Protein AF-A0A1J3ISL5-F1 (afdb_monomer)

Nearest PDB structures (foldseek):
  8cqn-assembly1_A  TM=8.775E-01  e=9.996E+00  Borreliella burgdorferi B31

Sequence (126 aa):
MMIENVEVDYAKKMQRCHEYVEALEEEQKKIQVFQRELPLCLELVTQAIEACRKELSGTSTASEQVHGGQSDCSEQTTSVCGGPVFEEFIPIKKSEEEDVEHDESSPPQQQDDNNVDKKKSDWLRS

Radius of gyration: 32.04 Å; Cα contacts (8 Å, |Δi|>4): 23; chains: 1; bounding box: 80×44×72 Å

Mean predicted aligned error: 20.81 Å

Organism: Noccaea caerulescens (NCBI:txid107243)

Solvent-accessible surface area (backbone atoms only — not comparable to full-a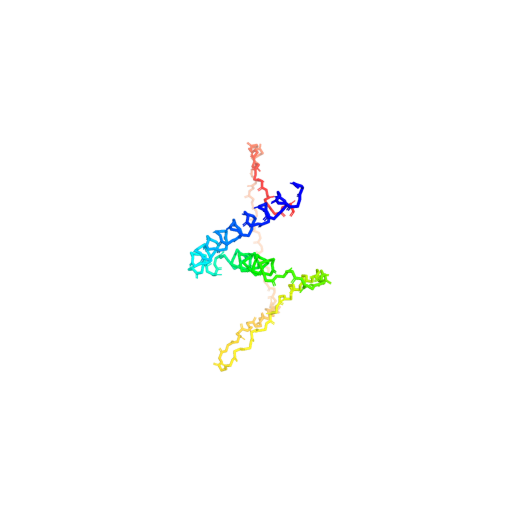tom values): 8721 Å² total; per-residue (Å²): 118,73,65,63,54,54,53,53,51,48,54,52,51,53,52,53,47,51,58,49,42,54,54,47,54,53,50,44,60,60,43,61,78,36,47,90,83,36,52,68,59,47,50,53,48,52,52,51,45,51,50,51,51,47,61,75,71,44,83,83,73,78,90,77,90,74,89,71,92,74,85,70,84,76,90,69,82,74,50,83,87,74,65,75,83,77,79,74,82,78,79,82,74,80,79,89,73,82,86,80,90,77,84,88,82,86,89,86,90,85,89,82,92,73,91,74,90,77,80,69,79,66,82,85,77,120

Secondary structure (DSSP, 8-state):
-HHHHHHHHHHHHHHHHHHHHHHHHHHHHHHGGGTTT-HHHHHHHHHHHHHHHHHHH-SS-------------------SSS----------------------------------------GGG-

Foldseek 3Di:
DVVVVVVVVVVVVLVVLVVVLVVLVVVLVVCVVVCVPPVPVNVVSVVSSVVSVCVNVDPDDDDDPDPDPDPPPDPDPDDPPDDDDPPDDDDDDPPPDDDDDDDDDDDDDDDDDDDDDPPPPPPVPD

Structure (mmCIF, N/CA/C/O backbone):
data_AF-A0A1J3ISL5-F1
#
_entry.id   AF-A0A1J3ISL5-F1
#
loop_
_atom_site.group_PDB
_atom_site.id
_atom_site.type_symbol
_atom_site.label_atom_id
_atom_site.label_alt_id
_atom_site.label_comp_id
_atom_site.label_asym_id
_atom_site.label_entity_id
_atom_site.label_seq_id
_atom_site.pdbx_PDB_ins_code
_atom_site.Cartn_x
_atom_site.Cartn_y
_atom_site.Cartn_z
_atom_site.occupancy
_atom_site.B_iso_or_equiv
_atom_site.auth_seq_id
_atom_site.auth_comp_id
_atom_site.auth_asym_id
_atom_site.auth_atom_id
_atom_site.pdbx_PDB_model_num
ATOM 1 N N . MET A 1 1 ? 25.421 0.559 -28.058 1.00 56.78 1 MET A N 1
ATOM 2 C CA . MET A 1 1 ? 23.982 0.880 -28.166 1.00 56.78 1 MET A CA 1
ATOM 3 C C . MET A 1 1 ? 23.049 -0.053 -27.390 1.00 56.78 1 MET A C 1
ATOM 5 O O . MET A 1 1 ? 21.981 0.409 -27.037 1.00 56.78 1 MET A O 1
ATOM 9 N N . MET A 1 2 ? 23.375 -1.321 -27.078 1.00 60.22 2 MET A N 1
ATOM 10 C CA . MET A 1 2 ? 22.490 -2.115 -26.190 1.00 60.22 2 MET A CA 1
ATOM 11 C C . MET A 1 2 ? 22.615 -1.731 -24.707 1.00 60.22 2 MET A C 1
ATOM 13 O O . MET A 1 2 ? 21.632 -1.793 -23.984 1.00 60.22 2 MET A O 1
ATOM 17 N N . ILE A 1 3 ? 23.802 -1.301 -24.267 1.00 60.94 3 ILE A N 1
ATOM 18 C CA . ILE A 1 3 ? 24.068 -0.979 -22.855 1.00 60.94 3 ILE A CA 1
ATOM 19 C C . ILE A 1 3 ? 23.363 0.316 -22.417 1.00 60.94 3 ILE A C 1
ATOM 21 O O . ILE A 1 3 ? 22.758 0.340 -21.353 1.00 60.94 3 ILE A O 1
ATOM 25 N N . GLU A 1 4 ? 23.338 1.346 -23.268 1.00 61.75 4 GLU A N 1
ATOM 26 C CA . GLU A 1 4 ? 22.664 2.625 -22.972 1.00 61.75 4 GLU A CA 1
ATOM 27 C C . GLU A 1 4 ? 21.147 2.460 -22.783 1.00 61.75 4 GLU A C 1
ATOM 29 O O . GLU A 1 4 ? 20.559 3.097 -21.916 1.00 61.75 4 GLU A O 1
ATOM 34 N N . ASN A 1 5 ? 20.505 1.561 -23.536 1.00 63.41 5 ASN A N 1
ATOM 35 C CA . ASN A 1 5 ? 19.065 1.322 -23.402 1.00 63.41 5 ASN A CA 1
ATOM 36 C C . ASN A 1 5 ? 18.709 0.631 -22.075 1.00 63.41 5 ASN A C 1
ATOM 38 O O . ASN A 1 5 ? 17.697 0.966 -21.467 1.00 63.41 5 ASN A O 1
ATOM 42 N N . VAL A 1 6 ? 19.555 -0.292 -21.602 1.00 68.31 6 VAL A N 1
ATOM 43 C CA . VAL A 1 6 ? 19.350 -0.993 -20.321 1.00 68.31 6 VAL A CA 1
ATOM 44 C C . VAL A 1 6 ? 19.492 -0.029 -19.141 1.00 68.31 6 VAL A C 1
ATOM 46 O O . VAL A 1 6 ? 18.726 -0.107 -18.183 1.00 68.31 6 VAL A O 1
ATOM 49 N N . GLU A 1 7 ? 20.437 0.908 -19.219 1.00 70.31 7 GLU A N 1
ATOM 50 C CA . GLU A 1 7 ? 20.662 1.917 -18.180 1.00 70.31 7 GLU A CA 1
ATOM 51 C C . GLU A 1 7 ? 19.511 2.935 -18.101 1.00 70.31 7 GLU A C 1
ATOM 53 O O . GLU A 1 7 ? 19.032 3.255 -17.011 1.00 70.31 7 GLU A O 1
ATOM 58 N N . VAL A 1 8 ? 18.989 3.373 -19.253 1.00 73.94 8 VAL A N 1
ATOM 59 C CA . VAL A 1 8 ? 17.817 4.263 -19.330 1.00 73.94 8 VAL A CA 1
ATOM 60 C C . VAL A 1 8 ? 16.546 3.575 -18.816 1.00 73.94 8 VAL A C 1
ATOM 62 O O . VAL A 1 8 ? 15.769 4.188 -18.078 1.00 73.94 8 VAL A O 1
ATOM 65 N N . ASP A 1 9 ? 16.335 2.297 -19.142 1.00 80.44 9 ASP A N 1
ATOM 66 C CA . ASP A 1 9 ? 15.194 1.528 -18.629 1.00 80.44 9 ASP A CA 1
ATOM 67 C C . ASP A 1 9 ? 15.287 1.289 -17.115 1.00 80.44 9 ASP A C 1
ATOM 69 O O . ASP A 1 9 ? 14.273 1.366 -16.411 1.00 80.44 9 ASP A O 1
ATOM 73 N N . TYR A 1 10 ? 16.496 1.069 -16.591 1.00 81.88 10 TYR A N 1
ATOM 74 C CA . TYR A 1 10 ? 16.735 0.938 -15.155 1.00 81.88 10 TYR A CA 1
ATOM 75 C C . TYR A 1 10 ? 16.447 2.245 -14.406 1.00 81.88 10 TYR A C 1
ATOM 77 O O . TYR A 1 10 ? 15.695 2.236 -13.429 1.00 81.88 10 TYR A O 1
ATOM 85 N N . ALA A 1 11 ? 16.947 3.380 -14.902 1.00 83.88 11 ALA A N 1
ATOM 86 C CA . ALA A 1 11 ? 16.669 4.697 -14.327 1.00 83.88 11 ALA A CA 1
ATOM 87 C C . ALA A 1 11 ? 15.162 5.008 -14.313 1.00 83.88 11 ALA A C 1
ATOM 89 O O . ALA A 1 11 ? 14.618 5.466 -13.307 1.00 83.88 11 ALA A O 1
ATOM 90 N N . LYS A 1 12 ? 14.451 4.670 -15.395 1.00 87.50 12 LYS A N 1
ATOM 91 C CA . LYS A 1 12 ? 12.994 4.822 -15.478 1.00 87.50 12 LYS A CA 1
ATOM 92 C C . LYS A 1 12 ? 12.251 3.903 -14.505 1.00 87.50 12 LYS A C 1
ATOM 94 O O . LYS A 1 12 ? 11.239 4.312 -13.935 1.00 87.50 12 LYS A O 1
ATOM 99 N N . LYS A 1 13 ? 12.721 2.664 -14.303 1.00 86.56 13 LYS A N 1
ATOM 100 C CA . LYS A 1 13 ? 12.166 1.748 -13.291 1.00 86.56 13 LYS A CA 1
ATOM 101 C C . LYS A 1 13 ? 12.376 2.307 -11.880 1.00 86.56 13 LYS A C 1
ATOM 103 O O . LYS A 1 13 ? 11.427 2.301 -11.101 1.00 86.56 13 LYS A O 1
ATOM 108 N N . MET A 1 14 ? 13.568 2.823 -11.571 1.00 87.56 14 MET A N 1
ATOM 109 C CA . MET A 1 14 ? 13.859 3.446 -10.274 1.00 87.56 14 MET A CA 1
ATOM 110 C C . MET A 1 14 ? 12.960 4.653 -10.008 1.00 87.56 14 MET A C 1
ATOM 112 O O . MET A 1 14 ? 12.392 4.752 -8.924 1.00 87.56 14 MET A O 1
ATOM 116 N N . GLN A 1 15 ? 12.775 5.526 -11.001 1.00 89.69 15 GLN A N 1
ATOM 117 C CA . GLN A 1 15 ? 11.912 6.697 -10.856 1.00 89.69 15 GLN A CA 1
ATOM 118 C C . GLN A 1 15 ? 10.457 6.304 -10.565 1.00 89.69 15 GLN A C 1
ATOM 120 O O . GLN A 1 15 ? 9.870 6.798 -9.608 1.00 89.69 15 GLN A O 1
ATOM 125 N N . ARG A 1 16 ? 9.896 5.349 -11.318 1.00 90.25 16 ARG A N 1
ATOM 126 C CA . ARG A 1 16 ? 8.540 4.844 -11.040 1.00 90.25 16 ARG A CA 1
ATOM 127 C C . ARG A 1 16 ? 8.424 4.177 -9.672 1.00 90.25 16 ARG A C 1
ATOM 129 O O . ARG A 1 16 ? 7.382 4.277 -9.040 1.00 90.25 16 ARG A O 1
ATOM 136 N N . CYS A 1 17 ? 9.466 3.472 -9.229 1.00 90.69 17 CYS A N 1
ATOM 137 C CA . CYS A 1 17 ? 9.485 2.853 -7.905 1.00 90.69 17 CYS A CA 1
ATOM 138 C C . CYS A 1 17 ? 9.419 3.922 -6.803 1.00 90.69 17 CYS A C 1
ATOM 140 O O . CYS A 1 17 ? 8.668 3.762 -5.849 1.00 90.69 17 CYS A O 1
ATOM 142 N N . HIS A 1 18 ? 10.129 5.040 -6.970 1.00 91.81 18 HIS A N 1
ATOM 143 C CA . HIS A 1 18 ? 10.062 6.171 -6.045 1.00 91.81 18 HIS A CA 1
ATOM 144 C C . HIS A 1 18 ? 8.662 6.799 -5.993 1.00 91.81 18 HIS A C 1
ATOM 146 O O . HIS A 1 18 ? 8.098 6.939 -4.913 1.00 91.81 18 HIS A O 1
ATOM 152 N N . GLU A 1 19 ? 8.076 7.107 -7.154 1.00 94.75 19 GLU A N 1
ATOM 153 C CA . GLU A 1 19 ? 6.707 7.643 -7.258 1.00 94.75 19 GLU A CA 1
ATOM 154 C C . GLU A 1 19 ? 5.678 6.697 -6.611 1.00 94.75 19 GLU A C 1
ATOM 156 O O . GLU A 1 19 ? 4.748 7.129 -5.932 1.00 94.75 19 GLU A O 1
ATOM 161 N N . TYR A 1 20 ? 5.863 5.386 -6.787 1.00 95.19 20 TYR A N 1
ATOM 162 C CA . TYR A 1 20 ? 5.004 4.374 -6.182 1.00 95.19 20 TYR A CA 1
ATOM 163 C C . TYR A 1 20 ? 5.153 4.304 -4.656 1.00 95.19 20 TYR A C 1
ATOM 165 O O . TYR A 1 20 ? 4.150 4.183 -3.956 1.00 95.19 20 TYR A O 1
ATOM 173 N N . VAL A 1 21 ? 6.378 4.414 -4.127 1.00 95.81 21 VAL A N 1
ATOM 174 C CA . VAL A 1 21 ? 6.626 4.460 -2.676 1.00 95.81 21 VAL A CA 1
ATOM 175 C C . VAL A 1 21 ? 5.947 5.674 -2.048 1.00 95.81 21 VAL A C 1
ATOM 177 O O . VAL A 1 21 ? 5.245 5.509 -1.055 1.00 95.81 21 VAL A O 1
ATOM 180 N N . GLU A 1 22 ? 6.086 6.861 -2.641 1.00 96.62 22 GLU A N 1
ATOM 181 C CA . GLU A 1 22 ? 5.424 8.074 -2.140 1.00 96.62 22 GLU A CA 1
ATOM 182 C C . GLU A 1 22 ? 3.898 7.913 -2.101 1.00 96.62 22 GLU A C 1
ATOM 184 O O . GLU A 1 22 ? 3.263 8.206 -1.086 1.00 96.62 22 GLU A O 1
ATOM 189 N N . ALA A 1 23 ? 3.306 7.376 -3.172 1.00 97.38 23 ALA A N 1
ATOM 190 C CA . ALA A 1 23 ? 1.871 7.113 -3.217 1.00 97.38 23 ALA A CA 1
ATOM 191 C C . ALA A 1 23 ? 1.431 6.106 -2.137 1.00 97.38 23 ALA A C 1
ATOM 193 O O . ALA A 1 23 ? 0.412 6.306 -1.475 1.00 97.38 23 ALA A O 1
ATOM 194 N N . LEU A 1 24 ? 2.206 5.038 -1.916 1.00 97.62 24 LEU A N 1
ATOM 195 C CA . LEU A 1 24 ? 1.919 4.066 -0.861 1.00 97.62 24 LEU A CA 1
ATOM 196 C C . LEU A 1 24 ? 2.034 4.668 0.543 1.00 97.62 24 LEU A C 1
ATOM 198 O O . LEU A 1 24 ? 1.240 4.311 1.408 1.00 97.62 24 LEU A O 1
ATOM 202 N N . GLU A 1 25 ? 2.972 5.584 0.787 1.00 97.75 25 GLU A N 1
ATOM 203 C CA . GLU A 1 25 ? 3.088 6.281 2.074 1.00 97.75 25 GLU A CA 1
ATOM 204 C C . GLU A 1 25 ? 1.870 7.172 2.360 1.00 97.75 25 GLU A C 1
ATOM 206 O O . GLU A 1 25 ? 1.433 7.291 3.509 1.00 97.75 25 GLU A O 1
ATOM 211 N N . GLU A 1 26 ? 1.286 7.792 1.334 1.00 98.00 26 GLU A N 1
ATOM 212 C CA . GLU A 1 26 ? 0.027 8.525 1.482 1.00 98.00 26 GLU A CA 1
ATOM 213 C C . GLU A 1 26 ? -1.141 7.595 1.821 1.00 98.00 26 GLU A C 1
ATOM 215 O O . GLU A 1 26 ? -1.912 7.885 2.741 1.00 98.00 26 GLU A O 1
ATOM 220 N N . GLU A 1 27 ? -1.266 6.463 1.127 1.00 96.62 27 GLU A N 1
ATOM 221 C CA . GLU A 1 27 ? -2.295 5.463 1.426 1.00 96.62 27 GLU A CA 1
ATOM 222 C C . GLU A 1 27 ? -2.099 4.839 2.813 1.00 96.62 27 GLU A C 1
ATOM 224 O O . GLU A 1 27 ? -3.070 4.659 3.546 1.00 96.62 27 GLU A O 1
ATOM 229 N N . GLN A 1 28 ? -0.856 4.599 3.241 1.00 97.44 28 GLN A N 1
ATOM 230 C CA . GLN A 1 28 ? -0.546 4.109 4.584 1.00 97.44 28 GLN A CA 1
ATOM 231 C C . GLN A 1 28 ? -1.075 5.068 5.658 1.00 97.44 28 GLN A C 1
ATOM 233 O O . GLN A 1 28 ? -1.721 4.624 6.607 1.00 97.44 28 GLN A O 1
ATOM 238 N N . LYS A 1 29 ? -0.873 6.385 5.488 1.00 97.50 29 LYS A N 1
ATOM 239 C CA . LYS A 1 29 ? -1.401 7.415 6.404 1.00 97.50 29 LYS A CA 1
ATOM 240 C C . LYS A 1 29 ? -2.930 7.430 6.427 1.00 97.50 29 LYS A C 1
ATOM 242 O O . LYS A 1 29 ? -3.521 7.612 7.490 1.00 97.50 29 LYS A O 1
ATOM 247 N N . LYS A 1 30 ? -3.579 7.220 5.277 1.00 96.56 30 LYS A N 1
ATOM 248 C CA . LYS A 1 30 ? -5.045 7.118 5.189 1.00 96.56 30 LYS A CA 1
ATOM 249 C C . LYS A 1 30 ? -5.555 5.858 5.887 1.00 96.56 30 LYS A C 1
ATOM 251 O O . LYS A 1 30 ? -6.493 5.945 6.663 1.00 96.56 30 LYS A O 1
ATOM 256 N N . ILE A 1 31 ? -4.930 4.702 5.671 1.00 96.75 31 ILE A N 1
ATOM 257 C CA . ILE A 1 31 ? -5.311 3.431 6.310 1.00 96.75 31 ILE A CA 1
ATOM 258 C C . ILE A 1 31 ? -5.036 3.469 7.819 1.00 96.75 31 ILE A C 1
ATOM 260 O O . ILE A 1 31 ? -5.784 2.886 8.601 1.00 96.75 31 ILE A O 1
ATOM 264 N N . GLN A 1 32 ? -4.012 4.205 8.254 1.00 94.81 32 GLN A N 1
ATOM 265 C CA . GLN A 1 32 ? -3.648 4.367 9.661 1.00 94.81 32 GLN A CA 1
ATOM 266 C C . GLN A 1 32 ? -4.741 5.029 10.520 1.00 94.81 32 GLN A C 1
ATOM 268 O O . GLN A 1 32 ? -4.702 4.900 11.739 1.00 94.81 32 GLN A O 1
ATOM 273 N N . VAL A 1 33 ? -5.757 5.682 9.947 1.00 97.19 33 VAL A N 1
ATOM 274 C CA . VAL A 1 33 ? -6.915 6.139 10.747 1.00 97.19 33 VAL A CA 1
ATOM 275 C C . VAL A 1 33 ? -7.945 5.025 10.996 1.00 97.19 33 VAL A C 1
ATOM 277 O O . VAL A 1 33 ? -8.812 5.182 11.849 1.00 97.19 33 VAL A O 1
ATOM 280 N N . PHE A 1 34 ? -7.823 3.892 10.296 1.00 95.38 34 PHE A N 1
ATOM 281 C CA . PHE A 1 34 ? -8.722 2.732 10.330 1.00 95.38 34 PHE A CA 1
ATOM 282 C C . PHE A 1 34 ? -8.005 1.449 10.786 1.00 95.38 34 PHE A C 1
ATOM 284 O O . PHE A 1 34 ? -8.335 0.359 10.330 1.00 95.38 34 PHE A O 1
ATOM 291 N N . GLN A 1 35 ? -6.985 1.533 11.649 1.00 88.69 35 GLN A N 1
ATOM 292 C CA . GLN A 1 35 ? -6.154 0.359 11.987 1.00 88.69 35 GLN A CA 1
ATOM 293 C C . GLN A 1 35 ? -6.936 -0.790 12.629 1.00 88.69 35 GLN A C 1
ATOM 295 O O . GLN A 1 35 ? -6.552 -1.947 12.484 1.00 88.69 35 GLN A O 1
ATOM 300 N N . ARG A 1 36 ? -8.026 -0.484 13.342 1.00 94.88 36 ARG A N 1
ATOM 301 C CA . ARG A 1 36 ? -8.870 -1.498 13.981 1.00 94.88 36 ARG A CA 1
ATOM 302 C C . ARG A 1 36 ? -9.758 -2.211 12.963 1.00 94.88 36 ARG A C 1
ATOM 304 O O . ARG A 1 36 ? -10.085 -3.378 13.143 1.00 94.88 36 ARG A O 1
ATOM 311 N N . GLU A 1 37 ? -10.139 -1.511 11.903 1.00 95.81 37 GLU A N 1
ATOM 312 C CA . GLU A 1 37 ? -11.020 -1.994 10.846 1.00 95.81 37 GLU A CA 1
ATOM 313 C C . GLU A 1 37 ? -10.234 -2.625 9.681 1.00 95.81 37 GLU A C 1
ATOM 315 O O . GLU A 1 37 ? -10.746 -3.521 9.014 1.00 95.81 37 GLU A O 1
ATOM 320 N N . LEU A 1 38 ? -8.989 -2.188 9.451 1.00 96.25 38 LEU A N 1
ATOM 321 C CA . LEU A 1 38 ? -8.133 -2.578 8.323 1.00 96.25 38 LEU A CA 1
ATOM 322 C C . LEU A 1 38 ? -6.694 -2.973 8.738 1.00 96.25 38 LEU A C 1
ATOM 324 O O . LEU A 1 38 ? -5.731 -2.486 8.133 1.00 96.25 38 LEU A O 1
ATOM 328 N N . PRO A 1 39 ? -6.498 -3.875 9.720 1.00 94.19 39 PRO A N 1
ATOM 329 C CA . PRO A 1 39 ? -5.156 -4.265 10.161 1.00 94.19 39 PRO A CA 1
ATOM 330 C C . PRO A 1 39 ? -4.341 -4.933 9.041 1.00 94.19 39 PRO A C 1
ATOM 332 O O . PRO A 1 39 ? -3.180 -4.592 8.828 1.00 94.19 39 PRO A O 1
ATOM 335 N N . LEU A 1 40 ? -4.972 -5.815 8.255 1.00 96.25 40 LEU A N 1
ATOM 336 C CA . LEU A 1 40 ? -4.306 -6.531 7.162 1.00 96.25 40 LEU A CA 1
ATOM 337 C C . LEU A 1 40 ? -3.858 -5.588 6.036 1.00 96.25 40 LEU A C 1
ATOM 339 O O . LEU A 1 40 ? -2.769 -5.736 5.491 1.00 96.25 40 LEU A O 1
ATOM 343 N N . CYS A 1 41 ? -4.682 -4.599 5.681 1.00 96.44 41 CYS A N 1
ATOM 344 C CA . CYS A 1 41 ? -4.324 -3.643 4.634 1.00 96.44 41 CYS A CA 1
ATOM 345 C C . CYS A 1 41 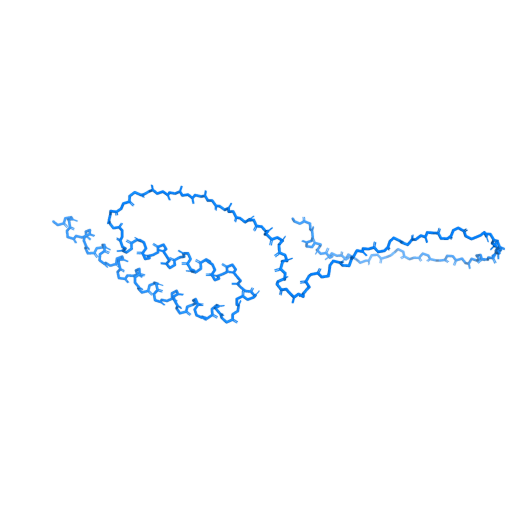? -3.107 -2.804 5.035 1.00 96.44 41 CYS A C 1
ATOM 347 O O . CYS A 1 41 ? -2.237 -2.563 4.201 1.00 96.44 41 CYS A O 1
ATOM 349 N N . LEU A 1 42 ? -3.029 -2.390 6.304 1.00 96.50 42 LEU A N 1
ATOM 350 C CA . LEU A 1 42 ? -1.878 -1.652 6.816 1.00 96.50 42 LEU A CA 1
ATOM 351 C C . LEU A 1 42 ? -0.590 -2.478 6.705 1.00 96.50 42 LEU A C 1
ATOM 353 O O . LEU A 1 42 ? 0.440 -1.957 6.271 1.00 96.50 42 LEU A O 1
ATOM 357 N N . GLU A 1 43 ? -0.650 -3.757 7.072 1.00 97.12 43 GLU A N 1
ATOM 358 C CA . GLU A 1 43 ? 0.495 -4.664 6.990 1.00 97.12 43 GLU A CA 1
ATOM 359 C C . GLU A 1 43 ? 0.963 -4.855 5.542 1.00 97.12 43 GLU A C 1
ATOM 361 O O . GLU A 1 43 ? 2.145 -4.678 5.249 1.00 97.12 43 GLU A O 1
ATOM 366 N N . LEU A 1 44 ? 0.034 -5.107 4.615 1.00 97.38 44 LEU A N 1
ATOM 367 C CA . LEU A 1 44 ? 0.349 -5.280 3.194 1.00 97.38 44 LEU A CA 1
ATOM 368 C C . LEU A 1 44 ? 0.995 -4.032 2.579 1.00 97.38 44 LEU A C 1
ATOM 370 O O . LEU A 1 44 ? 1.977 -4.148 1.845 1.00 97.38 44 LEU A O 1
ATOM 374 N N . VAL A 1 45 ? 0.483 -2.835 2.886 1.00 97.12 45 VAL A N 1
ATOM 375 C CA . VAL A 1 45 ? 1.081 -1.579 2.399 1.00 97.12 45 VAL A CA 1
ATOM 376 C C . VAL A 1 45 ? 2.480 -1.383 2.981 1.00 97.12 45 VAL A C 1
ATOM 378 O O . VAL A 1 45 ? 3.399 -1.002 2.259 1.00 97.12 45 VAL A O 1
ATOM 381 N N . THR A 1 46 ? 2.669 -1.704 4.260 1.00 96.88 46 THR A N 1
ATOM 382 C CA . THR A 1 46 ? 3.977 -1.606 4.922 1.00 96.88 46 THR A CA 1
ATOM 383 C C . THR A 1 46 ? 5.003 -2.535 4.268 1.00 96.88 46 THR A C 1
ATOM 385 O O . THR A 1 46 ? 6.080 -2.084 3.882 1.00 96.88 46 THR A O 1
ATOM 388 N N . GLN A 1 47 ? 4.642 -3.800 4.039 1.00 97.12 47 GLN A N 1
ATOM 389 C CA . GLN A 1 47 ? 5.502 -4.771 3.354 1.00 97.12 47 GLN A CA 1
ATOM 390 C C . GLN A 1 47 ? 5.827 -4.347 1.914 1.00 97.12 47 GLN A C 1
ATOM 392 O O . GLN A 1 47 ? 6.965 -4.493 1.464 1.00 97.12 47 GLN A O 1
ATOM 397 N N . ALA A 1 48 ? 4.853 -3.791 1.185 1.00 95.94 48 ALA A N 1
ATOM 398 C CA . ALA A 1 48 ? 5.066 -3.305 -0.175 1.00 95.94 48 ALA A CA 1
ATOM 399 C C . ALA A 1 48 ? 6.068 -2.138 -0.223 1.00 95.94 48 ALA A C 1
ATOM 401 O O . ALA A 1 48 ? 6.972 -2.141 -1.061 1.00 95.94 48 ALA A O 1
ATOM 402 N N . ILE A 1 49 ? 5.960 -1.176 0.703 1.00 95.81 49 ILE A N 1
ATOM 403 C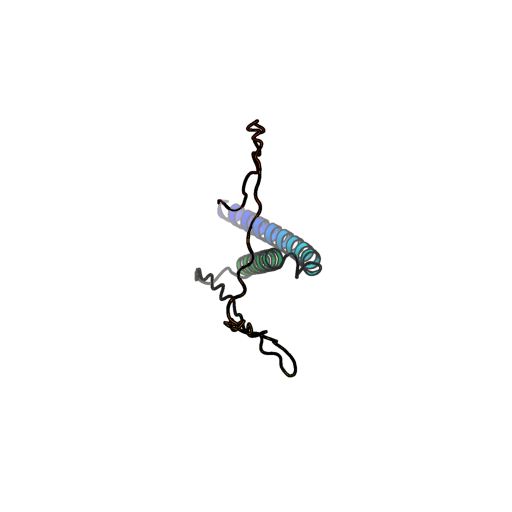 CA . ILE A 1 49 ? 6.917 -0.065 0.829 1.00 95.81 49 ILE A CA 1
ATOM 404 C C . ILE A 1 49 ? 8.322 -0.605 1.125 1.00 95.81 49 ILE A C 1
ATOM 406 O O . ILE A 1 49 ? 9.292 -0.204 0.479 1.00 95.81 49 ILE A O 1
ATOM 410 N N . GLU A 1 50 ? 8.454 -1.536 2.071 1.00 95.31 50 GLU A N 1
ATOM 411 C CA . GLU A 1 50 ? 9.742 -2.146 2.418 1.00 95.31 50 GLU A CA 1
ATOM 412 C C . GLU A 1 50 ? 10.374 -2.894 1.240 1.00 95.31 50 GLU A C 1
ATOM 414 O O . GLU A 1 50 ? 11.569 -2.727 0.978 1.00 95.31 50 GLU A O 1
ATOM 419 N N . ALA A 1 51 ? 9.581 -3.665 0.491 1.00 92.12 51 ALA A N 1
ATOM 420 C CA . ALA A 1 51 ? 10.040 -4.371 -0.700 1.00 92.12 51 ALA A CA 1
ATOM 421 C C . ALA A 1 51 ? 10.557 -3.398 -1.771 1.00 92.12 51 ALA A C 1
ATOM 423 O O . ALA A 1 51 ? 11.666 -3.577 -2.281 1.00 92.12 51 ALA A O 1
ATOM 424 N N . CYS A 1 52 ? 9.816 -2.321 -2.052 1.00 90.12 52 CYS A N 1
ATOM 425 C CA . CYS A 1 52 ? 10.241 -1.290 -2.999 1.00 90.12 52 CYS A CA 1
ATOM 426 C C . CYS A 1 52 ? 11.528 -0.587 -2.550 1.00 90.12 52 CYS A C 1
ATOM 428 O O . CYS A 1 52 ? 12.450 -0.397 -3.347 1.00 90.12 52 CYS A O 1
ATOM 430 N N . ARG A 1 53 ? 11.645 -0.250 -1.260 1.00 90.00 53 ARG A N 1
ATOM 431 C CA . ARG A 1 53 ? 12.868 0.345 -0.698 1.00 90.00 53 ARG A CA 1
ATOM 432 C C . ARG A 1 53 ? 14.057 -0.612 -0.778 1.00 90.00 53 ARG A C 1
ATOM 434 O O . ARG A 1 53 ? 15.174 -0.164 -1.040 1.00 90.00 53 ARG A O 1
ATOM 441 N N . LYS A 1 54 ? 13.834 -1.916 -0.591 1.00 88.19 54 LYS A N 1
ATOM 442 C CA . LYS A 1 54 ? 14.864 -2.953 -0.741 1.00 88.19 54 LYS A CA 1
ATOM 443 C C . LYS A 1 54 ? 15.323 -3.096 -2.193 1.00 88.19 54 LYS A C 1
ATOM 445 O O . LYS A 1 54 ? 16.526 -3.170 -2.421 1.00 88.19 54 LYS A O 1
ATOM 450 N N . GLU A 1 55 ? 14.408 -3.060 -3.166 1.00 83.44 55 GLU A N 1
ATOM 451 C CA . GLU A 1 55 ? 14.765 -3.016 -4.594 1.00 83.44 55 GLU A CA 1
ATOM 452 C C . GLU A 1 55 ? 15.581 -1.759 -4.944 1.00 83.44 55 GLU A C 1
ATOM 454 O O . GLU A 1 55 ? 16.548 -1.850 -5.696 1.00 83.44 55 GLU A O 1
ATOM 459 N N . LEU A 1 56 ? 15.239 -0.599 -4.370 1.00 78.62 56 LEU A N 1
ATOM 460 C CA . LEU A 1 56 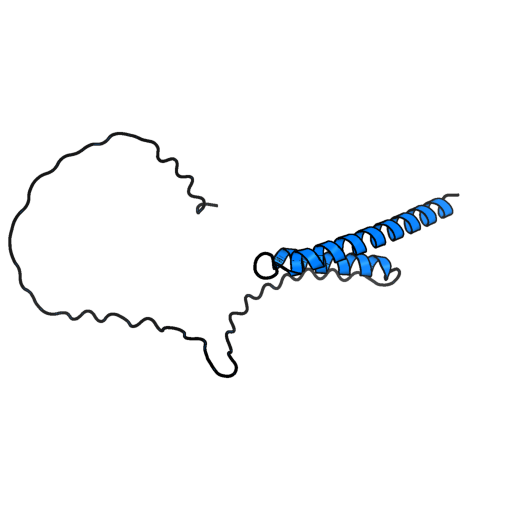? 15.974 0.658 -4.575 1.00 78.62 56 LEU A CA 1
ATOM 461 C C . LEU A 1 56 ? 17.359 0.662 -3.912 1.00 78.62 56 LEU A C 1
ATOM 463 O O . LEU A 1 56 ? 18.296 1.250 -4.448 1.00 78.62 56 LEU A O 1
ATOM 467 N N . SER A 1 57 ? 17.493 0.007 -2.756 1.00 77.75 57 SER A N 1
ATOM 468 C CA . SER A 1 57 ? 18.743 -0.037 -1.983 1.00 77.75 57 SER A CA 1
ATOM 469 C C . SER A 1 57 ? 19.688 -1.165 -2.423 1.00 77.75 57 SER A C 1
ATOM 471 O O . SER A 1 57 ? 20.832 -1.197 -1.980 1.00 77.75 57 SER A O 1
ATOM 473 N N . GLY A 1 58 ? 19.224 -2.105 -3.256 1.00 58.75 58 GLY A N 1
ATOM 474 C CA . GLY A 1 58 ? 19.807 -3.443 -3.374 1.00 58.75 58 GLY A CA 1
ATOM 475 C C . GLY A 1 58 ? 20.159 -3.895 -4.790 1.00 58.75 58 GLY A C 1
ATOM 476 O O . GLY A 1 58 ? 19.708 -4.946 -5.235 1.00 58.75 58 GLY A O 1
ATOM 477 N N . THR A 1 59 ? 21.074 -3.185 -5.453 1.00 51.94 59 THR A N 1
ATOM 478 C CA . THR A 1 59 ? 22.178 -3.892 -6.122 1.00 51.94 59 THR A CA 1
ATOM 479 C C . THR A 1 59 ? 23.107 -4.394 -5.011 1.00 51.94 59 THR A C 1
ATOM 481 O O . THR A 1 59 ? 23.540 -3.607 -4.179 1.00 51.94 59 THR A O 1
ATOM 484 N N . SER A 1 60 ? 23.394 -5.696 -4.960 1.00 47.81 60 SER A N 1
ATOM 485 C CA . SER A 1 60 ? 24.173 -6.368 -3.901 1.00 47.81 60 SER A CA 1
ATOM 486 C C . SER A 1 60 ? 23.394 -6.704 -2.619 1.00 47.81 60 SER A C 1
ATOM 488 O O . SER A 1 60 ? 23.494 -6.042 -1.594 1.00 47.81 60 SER A O 1
ATOM 490 N N . THR A 1 61 ? 22.629 -7.793 -2.633 1.00 38.53 61 THR A N 1
ATOM 491 C CA . THR A 1 61 ? 22.995 -9.045 -1.937 1.00 38.53 61 THR A CA 1
ATOM 492 C C . THR A 1 61 ? 21.797 -9.997 -1.908 1.00 38.53 61 THR A C 1
ATOM 494 O O . THR A 1 61 ? 20.684 -9.635 -1.544 1.00 38.53 61 THR A O 1
ATOM 497 N N . ALA A 1 62 ? 22.075 -11.206 -2.395 1.00 43.69 62 ALA A N 1
ATOM 498 C CA . ALA A 1 62 ? 21.379 -12.477 -2.242 1.00 43.69 62 ALA A CA 1
ATOM 499 C C . ALA A 1 62 ? 19.982 -12.491 -1.583 1.00 43.69 62 ALA A C 1
ATOM 501 O O . ALA A 1 62 ? 19.811 -12.236 -0.397 1.00 43.69 62 ALA A O 1
ATOM 502 N N . SER A 1 63 ? 19.004 -12.936 -2.377 1.00 51.47 63 SER A N 1
ATOM 503 C CA . SER A 1 63 ? 18.181 -14.118 -2.081 1.00 51.47 63 SER A CA 1
ATOM 504 C C . SER A 1 63 ? 18.241 -14.629 -0.637 1.00 51.47 63 SER A C 1
ATOM 506 O O . SER A 1 63 ? 19.079 -15.472 -0.344 1.00 51.47 63 SER A O 1
ATOM 508 N N . GLU A 1 64 ? 17.259 -14.253 0.179 1.00 46.69 64 GLU A N 1
ATOM 509 C CA . GLU A 1 64 ? 16.647 -15.163 1.152 1.00 46.69 64 GLU A CA 1
ATOM 510 C C . GLU A 1 64 ? 15.135 -14.937 1.119 1.00 46.69 64 GLU A C 1
ATOM 512 O O . GLU A 1 64 ? 14.553 -14.088 1.791 1.00 46.69 64 GLU A O 1
ATOM 517 N N . GLN A 1 65 ? 14.514 -15.692 0.218 1.00 53.53 65 GLN A N 1
ATOM 518 C CA . GLN A 1 65 ? 13.111 -16.056 0.262 1.00 53.53 65 GLN A CA 1
ATOM 519 C C . GLN A 1 65 ? 12.875 -16.855 1.551 1.00 53.53 65 GLN A C 1
ATOM 521 O O . GLN A 1 65 ? 13.021 -18.073 1.561 1.00 53.53 65 GLN A O 1
ATOM 526 N N . VAL A 1 66 ? 12.489 -16.183 2.634 1.00 48.62 66 VAL A N 1
ATOM 527 C CA . VAL A 1 66 ? 11.817 -16.839 3.761 1.00 48.62 66 VAL A CA 1
ATOM 528 C C . VAL A 1 66 ? 10.327 -16.577 3.602 1.00 48.62 66 VAL A C 1
ATOM 530 O O . VAL A 1 66 ? 9.790 -15.553 4.007 1.00 48.62 66 VAL A O 1
ATOM 533 N N . HIS A 1 67 ? 9.667 -17.526 2.936 1.00 52.06 67 HIS A N 1
ATOM 534 C CA . HIS A 1 67 ? 8.265 -17.810 3.205 1.00 52.06 67 HIS A CA 1
ATOM 535 C C . HIS A 1 67 ? 8.164 -18.236 4.670 1.00 52.06 67 HIS A C 1
ATOM 537 O O . HIS A 1 67 ? 8.726 -19.260 5.051 1.00 52.06 67 HIS A O 1
ATOM 543 N N . GLY A 1 68 ? 7.453 -17.462 5.476 1.00 41.66 68 GLY A N 1
ATOM 544 C CA . GLY A 1 68 ? 7.222 -17.786 6.875 1.00 41.66 68 GLY A CA 1
ATOM 545 C C . GLY A 1 68 ? 6.013 -17.032 7.383 1.00 41.66 68 GLY A C 1
ATOM 546 O O . GLY A 1 68 ? 6.145 -16.128 8.198 1.00 41.66 68 GLY A O 1
ATOM 547 N N . GLY A 1 69 ? 4.837 -17.386 6.863 1.00 53.72 69 GLY A 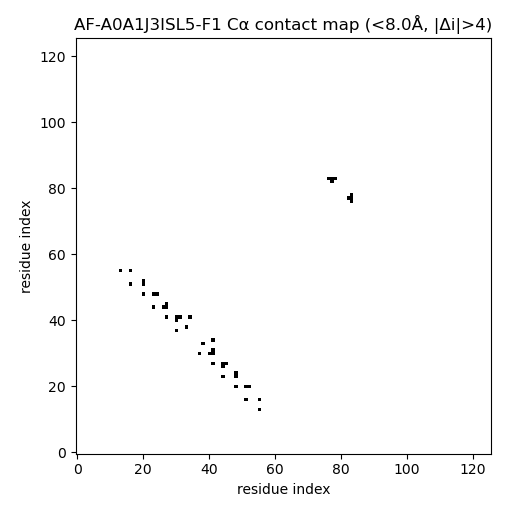N 1
ATOM 548 C CA . GLY A 1 69 ? 3.595 -17.087 7.554 1.00 53.72 69 GLY A CA 1
ATOM 549 C C . GLY A 1 69 ? 3.660 -17.720 8.939 1.00 53.72 69 GLY A C 1
ATOM 550 O O . GLY A 1 69 ? 3.569 -18.937 9.065 1.00 53.72 69 GLY A O 1
ATOM 551 N N . GLN A 1 70 ? 3.836 -16.893 9.961 1.00 48.28 70 GLN A N 1
ATOM 552 C CA . GLN A 1 70 ? 3.598 -17.2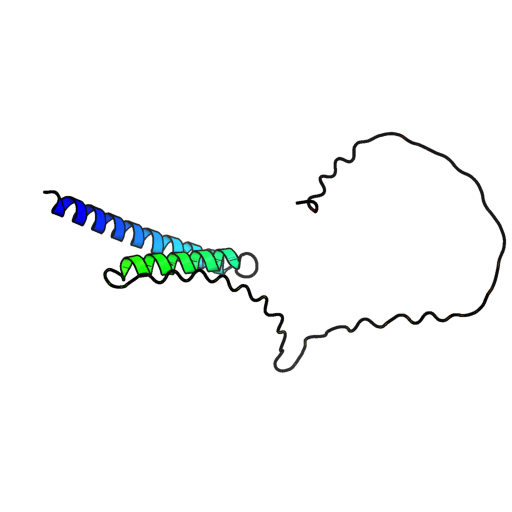67 11.345 1.00 48.28 70 GLN A CA 1
ATOM 553 C C . GLN A 1 70 ? 2.540 -16.313 11.889 1.00 48.28 70 GLN A C 1
ATOM 555 O O . GLN A 1 70 ? 2.811 -15.352 12.601 1.00 48.28 70 GLN A O 1
ATOM 560 N N . SER A 1 71 ? 1.302 -16.584 11.481 1.00 56.62 71 SER A N 1
ATOM 561 C CA . SER A 1 71 ? 0.137 -16.205 12.265 1.00 56.62 71 SER A CA 1
ATOM 562 C C . SER A 1 71 ? 0.110 -17.123 13.484 1.00 56.62 71 SER A C 1
ATOM 564 O O . SER A 1 71 ? -0.562 -18.151 13.466 1.00 56.62 71 SER A O 1
ATOM 566 N N . ASP A 1 72 ? 0.833 -16.755 14.537 1.00 42.22 72 ASP A N 1
ATOM 567 C CA . ASP A 1 72 ? 0.470 -17.199 15.876 1.00 42.22 72 ASP A CA 1
ATOM 568 C C . ASP A 1 72 ? -0.540 -16.195 16.418 1.00 42.22 72 ASP A C 1
ATOM 570 O O . ASP A 1 72 ? -0.212 -15.067 16.792 1.00 42.22 72 ASP A O 1
ATOM 574 N N . CYS A 1 73 ? -1.805 -16.607 16.420 1.00 52.12 73 CYS A N 1
ATOM 575 C CA . CYS A 1 73 ? -2.845 -15.958 17.195 1.00 52.12 73 CYS A CA 1
ATOM 576 C C . CYS A 1 73 ? -2.458 -16.106 18.676 1.00 52.12 73 CYS A C 1
ATOM 578 O O . CYS A 1 73 ? -2.733 -17.124 19.305 1.00 52.12 73 CYS A O 1
ATOM 580 N N . SER A 1 74 ? -1.720 -15.130 19.208 1.00 54.22 74 SER A N 1
ATOM 581 C CA . SER A 1 74 ? -1.346 -15.105 20.618 1.00 54.22 74 SER A CA 1
ATOM 582 C C . SER A 1 74 ? -2.525 -14.575 21.428 1.00 54.22 74 SER A C 1
ATOM 584 O O . SER A 1 74 ? -2.682 -13.371 21.633 1.00 54.22 74 SER A O 1
ATOM 586 N N . GLU A 1 75 ? -3.376 -15.490 21.885 1.00 56.78 75 GLU A N 1
ATOM 587 C CA . GLU A 1 75 ? -4.256 -15.266 23.030 1.00 56.78 75 GLU A CA 1
ATOM 588 C C . GLU A 1 75 ? -3.390 -15.142 24.295 1.00 56.78 75 GLU A C 1
ATOM 590 O O . GLU A 1 75 ? -3.157 -16.106 25.019 1.00 56.78 75 GLU A O 1
ATOM 595 N N . GLN A 1 76 ? -2.854 -13.951 24.561 1.00 49.78 76 GLN A N 1
ATOM 596 C CA . GLN A 1 76 ? -2.177 -13.638 25.823 1.00 49.78 76 GLN A CA 1
ATOM 597 C C . GLN A 1 76 ? -2.701 -12.299 26.340 1.00 49.78 76 GLN A C 1
ATOM 599 O O . GLN A 1 76 ? -2.066 -11.250 26.247 1.00 49.78 76 GLN A O 1
ATOM 604 N N . THR A 1 77 ? -3.901 -12.331 26.909 1.00 46.47 77 THR A N 1
ATOM 605 C CA . THR A 1 77 ? -4.358 -11.288 27.819 1.00 46.47 77 THR A CA 1
ATOM 606 C C . THR A 1 77 ? -3.525 -11.370 29.102 1.00 46.47 77 THR A C 1
ATOM 608 O O . THR A 1 77 ? -3.880 -12.089 30.033 1.00 46.47 77 THR A O 1
ATOM 611 N N . THR A 1 78 ? -2.410 -10.646 29.184 1.00 53.84 78 THR A N 1
ATOM 612 C CA . THR A 1 78 ? -1.758 -10.368 30.472 1.00 53.84 78 THR A CA 1
ATOM 613 C C . THR A 1 78 ? -1.833 -8.876 30.734 1.00 53.84 78 THR A C 1
ATOM 615 O O . THR A 1 78 ? -0.958 -8.096 30.362 1.00 53.84 78 THR A O 1
ATOM 618 N N . SER A 1 79 ? -2.934 -8.477 31.359 1.00 50.16 79 SER A N 1
ATOM 619 C CA . SER A 1 79 ? -3.052 -7.172 31.984 1.00 50.16 79 SER A CA 1
ATOM 620 C C . SER A 1 79 ? -2.010 -7.040 33.098 1.00 50.16 79 SER A C 1
ATOM 622 O O . SER A 1 79 ? -2.027 -7.772 34.091 1.00 50.16 79 SER A O 1
ATOM 624 N N . VAL A 1 80 ? -1.098 -6.080 32.927 1.00 58.16 80 VAL A N 1
ATOM 625 C CA . VAL A 1 80 ? -0.432 -5.417 34.047 1.00 58.16 80 VAL A CA 1
ATOM 626 C C . VAL A 1 80 ? -1.534 -4.691 34.818 1.00 58.16 80 VAL A C 1
ATOM 628 O O . VAL A 1 80 ? -2.104 -3.717 34.343 1.00 58.16 80 VAL A O 1
ATOM 631 N N . CYS A 1 81 ? -1.841 -5.202 36.009 1.00 58.38 81 CYS A N 1
ATOM 632 C CA . CYS A 1 81 ? -2.748 -4.579 36.970 1.00 58.38 81 CYS A CA 1
ATOM 633 C C . CYS A 1 81 ? -4.177 -4.305 36.433 1.00 58.38 81 CYS A C 1
ATOM 635 O O . CYS A 1 81 ? -4.565 -3.161 36.210 1.00 58.38 81 CYS A O 1
ATOM 637 N N . GLY A 1 82 ? -4.982 -5.369 36.301 1.00 56.16 82 GLY A N 1
ATOM 638 C CA . GLY A 1 82 ? -6.447 -5.302 36.150 1.00 56.16 82 GLY A CA 1
ATOM 639 C C . GLY A 1 82 ? -7.012 -5.920 34.862 1.00 56.16 82 GLY A C 1
ATOM 640 O O . GLY A 1 82 ? -7.105 -5.240 33.844 1.00 56.16 82 GLY A O 1
ATOM 641 N N . GLY A 1 83 ? -7.425 -7.195 34.922 1.00 52.03 83 GLY A N 1
ATOM 642 C CA . GLY A 1 83 ? -8.362 -7.838 33.978 1.00 52.03 83 GLY A CA 1
ATOM 643 C C . GLY A 1 83 ? -7.740 -8.652 32.833 1.00 52.03 83 GLY A C 1
ATOM 644 O O . GLY A 1 83 ? -7.176 -8.094 31.899 1.00 52.03 83 GLY A O 1
ATOM 645 N N . PRO A 1 84 ? -7.892 -9.983 32.866 1.00 53.12 84 PRO A N 1
ATOM 646 C CA . PRO A 1 84 ? -8.838 -10.632 31.956 1.00 53.12 84 PRO A CA 1
ATOM 647 C C . PRO A 1 84 ? -9.805 -11.482 32.780 1.00 53.12 84 PRO A C 1
ATOM 649 O O . PRO A 1 84 ? -9.413 -12.465 33.406 1.00 53.12 8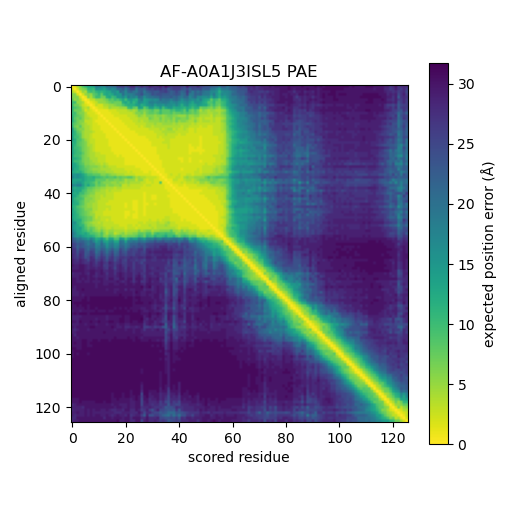4 PRO A O 1
ATOM 652 N N . VAL A 1 85 ? -11.069 -11.065 32.827 1.00 59.12 85 VAL A N 1
ATOM 653 C CA . VAL A 1 85 ? -12.132 -11.840 33.471 1.00 59.12 85 VAL A CA 1
ATOM 654 C C . VAL A 1 85 ? -12.479 -12.982 32.525 1.00 59.12 85 VAL A C 1
ATOM 656 O O . VAL A 1 85 ? -13.258 -12.807 31.594 1.00 59.12 85 VAL A O 1
ATOM 659 N N . PHE A 1 86 ? -11.878 -14.147 32.742 1.00 58.06 86 PHE A N 1
ATOM 660 C CA . PHE A 1 86 ? -12.523 -15.380 32.319 1.00 58.06 86 PHE A CA 1
ATOM 661 C C . PHE A 1 86 ? -13.676 -15.617 33.295 1.00 58.06 86 PHE A C 1
ATOM 663 O O . PHE A 1 86 ? -13.462 -15.958 34.457 1.00 58.06 86 PHE A O 1
ATOM 670 N N . GLU A 1 87 ? -14.900 -15.363 32.836 1.00 67.94 87 GLU A N 1
ATOM 671 C CA . GLU A 1 87 ? -16.102 -15.880 33.482 1.00 67.94 87 GLU A CA 1
ATOM 672 C C . GLU A 1 87 ? -16.07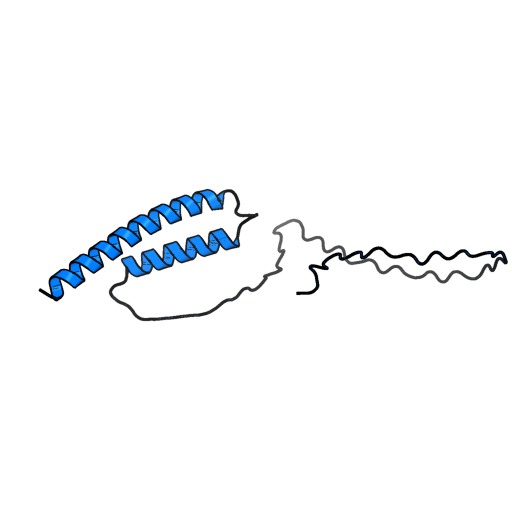0 -17.405 33.317 1.00 67.94 87 GLU A C 1
ATOM 674 O O . GLU A 1 87 ? -16.377 -17.950 32.257 1.00 67.94 87 GLU A O 1
ATOM 679 N N . GLU A 1 88 ? -15.598 -18.103 34.349 1.00 75.50 88 GLU A N 1
ATOM 680 C CA . GLU A 1 88 ? -15.717 -19.554 34.431 1.00 75.50 88 GLU A CA 1
ATOM 681 C C . GLU A 1 88 ? -17.213 -19.893 34.460 1.0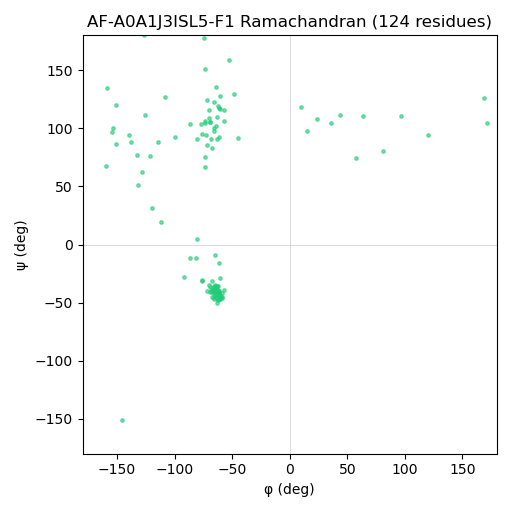0 75.50 88 GLU A C 1
ATOM 683 O O . GLU A 1 88 ? -17.951 -19.434 35.335 1.00 75.50 88 GLU A O 1
ATOM 688 N N . PHE A 1 89 ? -17.685 -20.652 33.469 1.00 77.12 89 PHE A N 1
ATOM 689 C CA . PHE A 1 89 ? -19.079 -21.083 33.405 1.00 77.12 89 PHE A CA 1
ATOM 690 C C . PHE A 1 89 ? -19.441 -21.840 34.684 1.00 77.12 89 PHE A C 1
ATOM 692 O O . PHE A 1 89 ? -18.917 -22.924 34.930 1.00 77.12 89 PHE A O 1
ATOM 699 N N . ILE A 1 90 ? -20.369 -21.296 35.474 1.00 80.44 90 ILE A N 1
ATOM 700 C CA . ILE A 1 90 ? -20.907 -21.973 36.656 1.00 80.44 90 ILE A CA 1
ATOM 701 C C . ILE A 1 90 ? -21.773 -23.148 36.176 1.00 80.44 90 ILE A C 1
ATOM 703 O O . ILE A 1 90 ? -22.807 -22.916 35.541 1.00 80.44 90 ILE A O 1
ATOM 707 N N . PRO A 1 91 ? -21.419 -24.412 36.471 1.00 71.25 91 PRO A N 1
ATOM 708 C CA . PRO A 1 91 ? -22.254 -25.544 36.100 1.00 71.25 91 PRO A CA 1
ATOM 709 C C . PRO A 1 91 ? -23.572 -25.488 36.876 1.00 71.25 91 PRO A C 1
ATOM 711 O O . PRO A 1 91 ? -23.577 -25.495 38.111 1.00 71.25 91 PRO A O 1
ATOM 714 N N . ILE A 1 92 ? -24.698 -25.454 36.160 1.00 76.38 92 ILE A N 1
ATOM 715 C CA . ILE A 1 92 ? -26.021 -25.541 36.782 1.00 76.38 92 ILE A CA 1
ATOM 716 C C . ILE A 1 92 ? -26.169 -26.966 37.317 1.00 76.38 92 ILE A C 1
ATOM 718 O O . ILE A 1 92 ? -26.351 -27.921 36.559 1.00 76.38 92 ILE A O 1
ATOM 722 N N . LYS A 1 93 ? -26.057 -27.118 38.638 1.00 76.25 93 LYS A N 1
ATOM 723 C CA . LYS A 1 93 ? -26.448 -28.354 39.315 1.00 76.25 93 LYS A CA 1
ATOM 724 C C . LYS A 1 93 ? -27.936 -28.579 39.048 1.00 76.25 93 LYS A C 1
ATOM 726 O O . LYS A 1 93 ? -28.743 -27.688 39.294 1.00 76.25 93 LYS A O 1
ATOM 731 N N . LYS A 1 94 ? -28.298 -29.764 38.557 1.00 67.00 94 LYS A N 1
ATOM 732 C CA . LYS A 1 94 ? -29.686 -30.226 38.596 1.00 67.00 94 LYS A CA 1
ATOM 733 C C . LYS A 1 94 ? -30.005 -30.529 40.057 1.00 67.00 94 LYS A C 1
ATOM 735 O O . LYS A 1 94 ? -29.457 -31.480 40.606 1.00 67.00 94 LYS A O 1
ATOM 740 N N . SER A 1 95 ? -30.825 -29.699 40.689 1.00 56.75 95 SER A N 1
ATOM 741 C CA . SER A 1 95 ? -31.563 -30.140 41.866 1.00 56.75 95 SER A CA 1
ATOM 742 C C . SER A 1 95 ? -32.592 -31.149 41.365 1.00 56.75 95 SER A C 1
ATOM 744 O O . SER A 1 95 ? -33.536 -30.783 40.669 1.00 56.75 95 SER A O 1
ATOM 746 N N . GLU A 1 96 ? -32.344 -32.430 41.618 1.00 63.75 96 GLU A N 1
ATOM 747 C CA . GLU A 1 96 ? -33.382 -33.454 41.563 1.00 63.75 96 GLU A CA 1
ATOM 748 C C . GLU A 1 96 ? -34.255 -33.230 42.801 1.00 63.75 96 GLU A C 1
ATOM 750 O O . GLU A 1 96 ? -33.906 -33.644 43.903 1.00 63.75 96 GLU A O 1
ATOM 755 N N . GLU A 1 97 ? -35.334 -32.468 42.628 1.00 58.75 97 GLU A N 1
ATOM 756 C CA . GLU A 1 97 ? -36.416 -32.360 43.603 1.00 58.75 97 GLU A CA 1
ATOM 757 C C . GLU A 1 97 ? -37.628 -33.087 43.021 1.00 58.75 97 GLU A C 1
ATOM 759 O O . GLU A 1 97 ? -37.991 -32.911 41.856 1.00 58.75 97 GLU A O 1
ATOM 764 N N . GLU A 1 98 ? -38.147 -33.994 43.836 1.00 51.72 98 GLU A N 1
ATOM 765 C CA . GLU A 1 98 ? -39.079 -35.064 43.520 1.00 51.72 98 GLU A CA 1
ATOM 766 C C . GLU A 1 98 ? -40.455 -34.553 43.047 1.00 51.72 98 GLU A C 1
ATOM 768 O O . GLU A 1 98 ? -41.030 -33.632 43.620 1.00 51.72 98 GLU A O 1
ATOM 773 N N . ASP A 1 99 ? -40.944 -35.199 41.985 1.00 51.56 99 ASP A N 1
ATOM 774 C CA . ASP A 1 99 ? -42.320 -35.656 41.748 1.00 51.56 99 ASP A CA 1
ATOM 775 C C . ASP A 1 99 ? -43.496 -34.796 42.259 1.00 51.56 99 ASP A C 1
ATOM 777 O O . ASP A 1 99 ? -43.883 -34.864 43.426 1.00 51.56 99 ASP A O 1
ATOM 781 N N . VAL A 1 100 ? -44.161 -34.098 41.326 1.00 49.31 100 VAL A N 1
ATOM 782 C CA . VAL A 1 100 ? -45.621 -33.923 41.384 1.00 49.31 100 VAL A CA 1
ATOM 783 C C . VAL A 1 100 ? -46.202 -34.044 39.969 1.00 49.31 100 VAL A C 1
ATOM 785 O O . VAL A 1 100 ? -46.251 -33.080 39.204 1.00 49.31 100 VAL A O 1
ATOM 788 N N . GLU A 1 101 ? -46.638 -35.254 39.629 1.00 50.59 101 GLU A N 1
ATOM 789 C CA . GLU A 1 101 ? -47.600 -35.553 38.561 1.00 50.59 101 GLU A CA 1
ATOM 790 C C . GLU A 1 101 ? -48.849 -34.651 38.651 1.00 50.59 101 GLU A C 1
ATOM 792 O O . GLU A 1 101 ? -49.499 -34.573 39.696 1.00 50.59 101 GLU A O 1
ATOM 797 N N . HIS A 1 102 ? -49.234 -34.014 37.541 1.00 47.81 102 HIS A N 1
ATOM 798 C CA . HIS A 1 102 ? -50.606 -33.537 37.342 1.00 47.81 102 HIS A CA 1
ATOM 799 C C . HIS A 1 102 ? -50.978 -33.525 35.848 1.00 47.81 102 HIS A C 1
ATOM 801 O O . HIS A 1 102 ? -50.777 -32.550 35.129 1.00 47.81 102 HIS A O 1
ATOM 807 N N . ASP A 1 103 ? -51.444 -34.690 35.401 1.00 41.47 103 ASP A N 1
ATOM 808 C CA . ASP A 1 103 ? -52.762 -34.941 34.799 1.00 41.47 103 ASP A CA 1
ATOM 809 C C . ASP A 1 103 ? -53.311 -33.933 33.759 1.00 41.47 103 ASP A C 1
ATOM 811 O O . ASP A 1 103 ? -53.745 -32.830 34.085 1.00 41.47 103 ASP A O 1
ATOM 815 N N . GLU A 1 104 ? -53.381 -34.435 32.518 1.00 45.44 104 GLU A N 1
ATOM 816 C CA . GLU A 1 104 ? -54.460 -34.257 31.531 1.00 45.44 104 GLU A CA 1
ATOM 817 C C . GLU A 1 104 ? -54.763 -32.845 30.995 1.00 45.44 104 GLU A C 1
ATOM 819 O O . GLU A 1 104 ? -55.409 -32.023 31.642 1.00 45.44 104 GLU A O 1
ATOM 824 N N . SER A 1 105 ? -54.448 -32.625 29.707 1.00 38.97 105 SER A N 1
ATOM 825 C CA . SER A 1 105 ? -55.447 -32.330 28.648 1.00 38.97 105 SER A CA 1
ATOM 826 C C . SER A 1 105 ? -54.778 -31.913 27.320 1.00 38.97 105 SER A C 1
ATOM 828 O O . SER A 1 105 ? -54.330 -30.782 27.150 1.00 38.97 105 SER A O 1
ATOM 830 N N . SER A 1 106 ? -54.764 -32.817 26.333 1.00 40.19 106 SER A N 1
ATOM 831 C CA . SER A 1 106 ? -54.878 -32.457 24.892 1.00 40.19 106 SER A CA 1
ATOM 832 C C . SER A 1 106 ? -56.353 -32.076 24.578 1.00 40.19 106 SER A C 1
ATOM 834 O O . SER A 1 106 ? -57.153 -32.257 25.499 1.00 40.19 106 SER A O 1
ATOM 836 N N . PRO A 1 107 ? -56.825 -31.654 23.363 1.00 45.94 107 PRO A N 1
ATOM 837 C CA . PRO A 1 107 ? -56.249 -31.638 21.983 1.00 45.94 107 PRO A CA 1
ATOM 838 C C . PRO A 1 107 ? -56.719 -30.385 21.134 1.00 45.94 107 PRO A C 1
ATOM 840 O O . PRO A 1 107 ? -57.097 -29.398 21.764 1.00 45.94 107 PRO A O 1
ATOM 843 N N . PRO A 1 108 ? -56.854 -30.345 19.768 1.00 46.28 108 PRO A N 1
ATOM 844 C CA . PRO A 1 108 ? -56.250 -31.067 18.623 1.00 46.28 108 PRO A CA 1
ATOM 845 C C . PRO A 1 108 ? -55.625 -30.159 17.502 1.00 46.28 108 PRO A C 1
ATOM 847 O O . PRO A 1 108 ? -55.660 -28.935 17.538 1.00 46.28 108 PRO A O 1
ATOM 850 N N . GLN A 1 109 ? -55.085 -30.841 16.478 1.00 50.84 109 GLN A N 1
ATOM 851 C CA . GLN A 1 109 ? -54.360 -30.458 15.245 1.00 50.84 109 GLN A CA 1
ATOM 852 C C . GLN A 1 109 ? -54.993 -29.414 14.290 1.00 50.84 109 GLN A C 1
ATOM 854 O O . GLN A 1 109 ? -56.214 -29.351 14.171 1.00 50.84 109 GLN A O 1
ATOM 859 N N . GLN A 1 110 ? -54.151 -28.781 13.446 1.00 45.75 110 GLN A N 1
ATOM 860 C CA . GLN A 1 110 ? -54.407 -28.625 11.997 1.00 45.75 110 GLN A CA 1
ATOM 861 C C . GLN A 1 110 ? -53.124 -28.343 11.179 1.00 45.75 110 GLN A C 1
ATOM 863 O O . GLN A 1 110 ? -52.267 -27.560 11.582 1.00 45.75 110 GLN A O 1
ATOM 868 N N . GLN A 1 111 ? -53.003 -29.060 10.058 1.00 49.56 111 GLN A N 1
ATOM 869 C CA . GLN A 1 111 ? -51.962 -28.987 9.026 1.00 49.56 111 GLN A CA 1
ATOM 870 C C . GLN A 1 111 ? -52.113 -27.725 8.167 1.00 49.56 111 GLN A C 1
ATOM 872 O O . GLN A 1 111 ? -53.239 -27.320 7.908 1.00 49.56 111 GLN A O 1
ATOM 877 N N . ASP A 1 112 ? -51.006 -27.206 7.631 1.00 45.06 112 ASP A N 1
ATOM 878 C CA . ASP A 1 112 ? -51.004 -26.586 6.300 1.00 45.06 112 ASP A CA 1
ATOM 879 C C . ASP A 1 112 ? -49.594 -26.660 5.686 1.00 45.06 112 ASP A C 1
ATOM 881 O O . ASP A 1 112 ? -48.700 -25.861 5.971 1.00 45.06 112 ASP A O 1
ATOM 885 N N . ASP A 1 113 ? -49.400 -27.675 4.844 1.00 51.81 113 ASP A N 1
ATOM 886 C CA . ASP A 1 113 ? -48.297 -27.780 3.894 1.00 51.81 113 ASP A CA 1
ATOM 887 C C . ASP A 1 113 ? -48.597 -26.872 2.698 1.00 51.81 113 ASP A C 1
ATOM 889 O O . ASP A 1 113 ? -49.400 -27.250 1.851 1.00 51.81 113 ASP A O 1
ATOM 893 N N . ASN A 1 114 ? -47.954 -25.703 2.583 1.00 49.28 114 ASN A N 1
ATOM 894 C CA . ASN A 1 114 ? -47.873 -24.965 1.314 1.00 49.28 114 ASN A CA 1
ATOM 895 C C . ASN A 1 114 ? -46.624 -24.064 1.234 1.00 49.28 114 ASN A C 1
ATOM 897 O O . ASN A 1 114 ? -46.563 -22.968 1.782 1.00 49.28 114 ASN A O 1
ATOM 901 N N . ASN A 1 115 ? -45.624 -24.580 0.519 1.00 53.12 115 ASN A N 1
ATOM 902 C CA . ASN A 1 115 ? -44.732 -23.903 -0.426 1.00 53.12 115 ASN A CA 1
ATOM 903 C C . ASN A 1 115 ? -44.518 -22.371 -0.304 1.00 53.12 115 ASN A C 1
ATOM 905 O O . ASN A 1 115 ? -45.326 -21.575 -0.778 1.00 53.12 115 ASN A O 1
ATOM 909 N N . VAL A 1 116 ? -43.326 -21.968 0.149 1.00 58.00 116 VAL A N 1
ATOM 910 C CA . VAL A 1 116 ? -42.542 -20.952 -0.571 1.00 58.00 116 VAL A CA 1
ATOM 911 C C . VAL A 1 116 ? -41.062 -21.204 -0.305 1.00 58.00 116 VAL A C 1
ATOM 913 O O . VAL A 1 116 ? -40.606 -21.204 0.842 1.00 58.00 116 VAL A O 1
ATOM 916 N N . ASP A 1 117 ? -40.325 -21.447 -1.383 1.00 61.78 117 ASP A N 1
ATOM 917 C CA . ASP A 1 117 ? -38.874 -21.545 -1.458 1.00 61.78 117 ASP A CA 1
ATOM 918 C C . ASP A 1 117 ? -38.171 -20.422 -0.678 1.00 61.78 117 ASP A C 1
ATOM 920 O O . ASP A 1 117 ? -37.834 -19.357 -1.198 1.00 61.78 117 ASP A O 1
ATOM 924 N N . LYS A 1 118 ? -37.871 -20.680 0.597 1.00 63.03 118 LYS A N 1
ATOM 925 C CA . LYS A 1 118 ? -36.866 -19.933 1.353 1.00 63.03 118 LYS A CA 1
ATOM 926 C C . LYS A 1 118 ? -35.496 -20.367 0.852 1.00 63.03 118 LYS A C 1
ATOM 928 O O . LYS A 1 118 ? -34.772 -21.087 1.532 1.00 63.03 118 LYS A O 1
ATOM 933 N N . LYS A 1 119 ? -35.111 -19.887 -0.330 1.00 65.62 119 LYS A N 1
ATOM 934 C CA . LYS A 1 119 ? -33.718 -19.913 -0.781 1.00 65.62 119 LYS A CA 1
ATOM 935 C C . LYS A 1 119 ? -32.936 -18.858 0.004 1.00 65.62 119 LYS A C 1
ATOM 937 O O . LYS A 1 119 ? -32.527 -17.827 -0.517 1.00 65.62 119 LYS A O 1
ATOM 942 N N . LYS A 1 120 ? -32.793 -19.097 1.308 1.00 68.44 120 LYS A N 1
ATOM 943 C CA . LYS A 1 120 ? -31.766 -18.457 2.118 1.00 68.44 120 LYS A CA 1
ATOM 944 C C . LYS A 1 120 ? -30.470 -19.138 1.711 1.00 68.44 120 LYS A C 1
ATOM 946 O O . LYS A 1 120 ? -30.275 -20.315 1.992 1.00 68.44 120 LYS A O 1
ATOM 951 N N . SER A 1 121 ? -29.640 -18.435 0.954 1.00 73.38 121 SER A N 1
ATOM 952 C CA . SER A 1 121 ? -28.271 -18.877 0.730 1.00 73.38 121 SER A CA 1
ATOM 953 C C . SER A 1 121 ? -27.567 -18.839 2.082 1.00 73.38 121 SER A C 1
ATOM 955 O O . SER A 1 121 ? -27.239 -17.764 2.582 1.00 73.38 121 SER A O 1
ATOM 957 N N . ASP A 1 122 ? -27.407 -20.008 2.698 1.00 79.75 122 ASP A N 1
ATOM 958 C CA . ASP A 1 122 ? -26.585 -20.175 3.889 1.00 79.75 122 ASP A CA 1
ATOM 959 C C . ASP A 1 122 ? -25.131 -19.913 3.498 1.00 79.75 122 ASP A C 1
ATOM 961 O O . ASP A 1 122 ? -24.448 -20.757 2.921 1.00 79.75 122 ASP A O 1
ATOM 965 N N . TRP A 1 123 ? -24.662 -18.708 3.806 1.00 76.25 123 TRP A N 1
ATOM 966 C CA . TRP A 1 123 ? -23.276 -18.277 3.615 1.00 76.25 123 TRP A CA 1
ATOM 967 C C . TRP A 1 123 ? -22.284 -19.052 4.499 1.00 76.25 123 TRP A C 1
ATOM 969 O O . TRP A 1 123 ? -21.080 -18.946 4.305 1.00 76.25 123 TRP A O 1
ATOM 979 N N . LEU A 1 124 ? -22.789 -19.855 5.440 1.00 66.81 124 LEU A N 1
ATOM 980 C CA . LEU A 1 124 ? -22.019 -20.693 6.362 1.00 66.81 124 LEU A CA 1
ATOM 981 C C . LEU A 1 124 ? -21.534 -22.016 5.743 1.00 66.81 124 LEU A C 1
ATOM 983 O O . LEU A 1 124 ? -21.005 -22.861 6.459 1.00 66.81 124 LEU A O 1
ATOM 987 N N . ARG A 1 125 ? -21.764 -22.241 4.442 1.00 74.31 125 ARG A N 1
ATOM 988 C CA . ARG A 1 125 ? -21.497 -23.526 3.776 1.00 74.31 125 ARG A CA 1
ATOM 989 C C . ARG A 1 125 ? -20.352 -23.502 2.750 1.00 74.31 125 ARG A C 1
ATOM 991 O O . ARG A 1 125 ? -20.307 -24.402 1.913 1.00 74.31 125 ARG A O 1
ATOM 998 N N . SER A 1 126 ? -19.456 -22.514 2.812 1.00 56.56 126 SER A N 1
ATOM 999 C CA . SER A 1 126 ? -18.201 -22.495 2.036 1.00 56.56 126 SER A CA 1
ATOM 1000 C C . SER A 1 126 ? -17.000 -22.807 2.911 1.00 56.56 126 SER A C 1
ATOM 1002 O O . SER A 1 126 ? -16.938 -22.235 4.020 1.00 56.56 126 SER A O 1
#

pLDDT: mean 70.85, std 19.68, range [38.53, 98.0]

InterPro domains:
  IPR044787 HHO5-like [PTHR31003] (9-126)
  IPR058673 HHO5-like, N-terminal domain [PF26575] (9-56)